Protein AF-A0A7Y0X4U7-F1 (afdb_monomer)

Structure (mmCIF, N/CA/C/O backbone):
data_AF-A0A7Y0X4U7-F1
#
_entry.id   AF-A0A7Y0X4U7-F1
#
loop_
_atom_site.group_PDB
_atom_site.id
_atom_site.type_symbol
_atom_site.label_atom_id
_atom_site.label_alt_id
_atom_site.label_comp_id
_atom_site.label_asym_id
_atom_site.label_entity_id
_atom_site.label_seq_id
_atom_site.pdbx_PDB_ins_code
_atom_site.Cartn_x
_atom_site.Cartn_y
_atom_site.Cartn_z
_atom_site.occupancy
_atom_site.B_iso_or_equiv
_atom_site.auth_seq_id
_atom_site.auth_comp_id
_atom_site.auth_asym_id
_atom_site.auth_atom_id
_atom_site.pdbx_PDB_model_num
ATOM 1 N N . MET A 1 1 ? 8.158 -9.239 -20.011 1.00 87.75 1 MET A N 1
ATOM 2 C CA . MET A 1 1 ? 6.674 -9.311 -19.8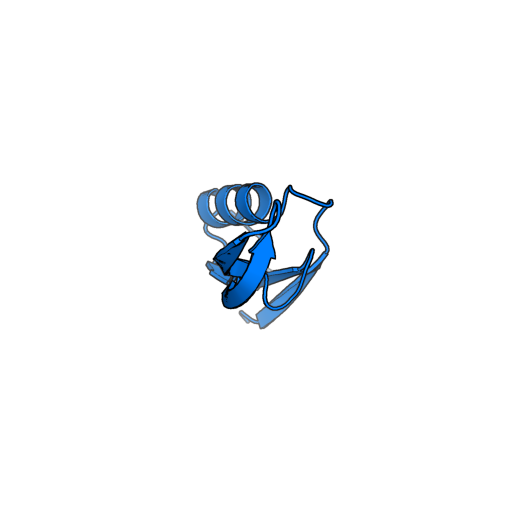75 1.00 87.75 1 MET A CA 1
ATOM 3 C C . MET A 1 1 ? 6.272 -8.679 -18.552 1.00 87.75 1 MET A C 1
ATOM 5 O O . MET A 1 1 ? 6.869 -9.038 -17.541 1.00 87.75 1 ME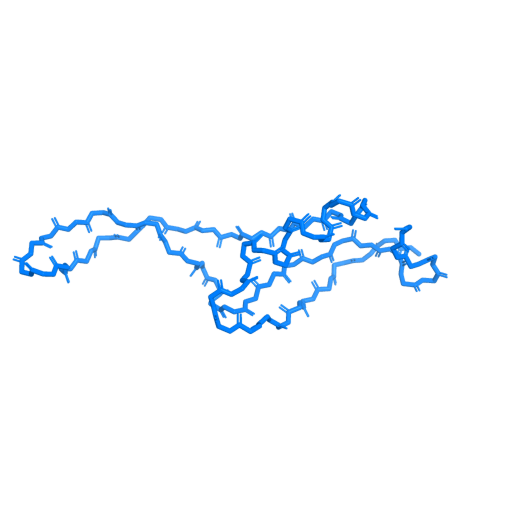T A O 1
ATOM 9 N N . LYS A 1 2 ? 5.235 -7.830 -18.519 1.00 90.38 2 LYS A N 1
ATOM 10 C CA . LYS A 1 2 ? 4.746 -7.255 -17.255 1.00 90.38 2 LYS A CA 1
ATOM 11 C C . LYS A 1 2 ? 4.204 -8.333 -16.306 1.00 90.38 2 LYS A C 1
ATOM 13 O O . LYS A 1 2 ? 3.445 -9.213 -16.721 1.00 90.38 2 LYS A O 1
ATOM 18 N N . ARG A 1 3 ? 4.585 -8.252 -15.031 1.00 94.88 3 ARG A N 1
ATOM 19 C CA . ARG A 1 3 ? 4.166 -9.168 -13.957 1.00 94.88 3 ARG A CA 1
ATOM 20 C C . ARG A 1 3 ? 3.836 -8.383 -12.695 1.00 94.88 3 ARG A C 1
ATOM 22 O O . ARG A 1 3 ? 4.295 -7.259 -12.520 1.00 94.88 3 ARG A O 1
ATOM 29 N N . TRP A 1 4 ? 3.033 -8.992 -11.828 1.00 95.81 4 TRP A N 1
ATOM 30 C CA . TRP A 1 4 ? 2.747 -8.453 -10.504 1.00 95.81 4 TRP A CA 1
ATOM 31 C C . TRP A 1 4 ? 3.844 -8.848 -9.520 1.00 95.81 4 TRP A C 1
ATOM 33 O O . TRP A 1 4 ? 4.217 -10.017 -9.424 1.00 95.81 4 TRP A O 1
ATOM 43 N N . TYR A 1 5 ? 4.311 -7.864 -8.765 1.00 95.00 5 TYR A N 1
ATOM 44 C CA . TYR A 1 5 ? 5.286 -7.999 -7.696 1.00 95.00 5 TYR A CA 1
ATOM 45 C C . TYR A 1 5 ? 4.688 -7.479 -6.396 1.00 95.00 5 TYR A C 1
ATOM 47 O O . TYR A 1 5 ? 3.886 -6.545 -6.397 1.00 95.00 5 TYR A O 1
ATOM 55 N N . LEU A 1 6 ? 5.097 -8.079 -5.282 1.00 96.06 6 LEU A N 1
ATOM 56 C CA . LEU A 1 6 ? 4.697 -7.655 -3.949 1.00 96.06 6 LEU A CA 1
ATOM 57 C C . LEU A 1 6 ? 5.855 -6.900 -3.296 1.00 96.06 6 LEU A C 1
ATOM 59 O O . LEU A 1 6 ? 6.935 -7.458 -3.105 1.00 96.06 6 LEU A O 1
ATOM 63 N N . LEU A 1 7 ? 5.630 -5.635 -2.955 1.00 94.88 7 LEU A N 1
ATOM 64 C CA . LEU A 1 7 ? 6.622 -4.771 -2.325 1.00 94.88 7 LEU A CA 1
ATOM 65 C C . LEU A 1 7 ? 6.313 -4.623 -0.842 1.00 94.88 7 LEU A C 1
ATOM 67 O O . LEU A 1 7 ? 5.197 -4.255 -0.479 1.00 94.88 7 LEU A O 1
ATOM 71 N N . TYR A 1 8 ? 7.310 -4.862 0.009 1.00 95.56 8 TYR A N 1
ATOM 72 C CA . TYR A 1 8 ? 7.229 -4.507 1.422 1.00 95.56 8 TYR A CA 1
ATOM 73 C C . TYR A 1 8 ? 7.674 -3.056 1.623 1.00 95.56 8 TYR A C 1
ATOM 75 O O . TYR A 1 8 ? 8.784 -2.666 1.258 1.00 95.56 8 TYR A O 1
ATOM 83 N N . CYS A 1 9 ? 6.811 -2.251 2.228 1.00 94.38 9 CYS A N 1
ATOM 84 C CA . CYS A 1 9 ? 7.041 -0.842 2.505 1.00 94.38 9 CYS A CA 1
ATOM 85 C C . CYS A 1 9 ? 7.328 -0.616 3.989 1.00 94.38 9 CYS A C 1
ATOM 87 O O . CYS A 1 9 ? 6.826 -1.316 4.871 1.00 94.38 9 CYS A O 1
ATOM 89 N N . LYS A 1 10 ? 8.084 0.446 4.284 1.00 91.94 10 LYS A N 1
ATOM 90 C CA . LYS A 1 10 ? 8.229 0.932 5.659 1.00 91.94 10 LYS A CA 1
ATOM 91 C C . LYS A 1 10 ? 6.851 1.295 6.226 1.00 91.94 10 LYS A C 1
ATOM 93 O O . LYS A 1 10 ? 5.979 1.792 5.512 1.00 91.94 10 LYS A O 1
ATOM 98 N N . ARG A 1 11 ? 6.661 1.044 7.522 1.00 88.69 11 ARG A N 1
ATOM 99 C CA . ARG A 1 11 ? 5.395 1.295 8.222 1.00 88.69 11 ARG A CA 1
ATOM 100 C C . ARG A 1 11 ? 4.974 2.762 8.060 1.00 88.69 11 ARG A C 1
ATOM 102 O O . ARG A 1 11 ? 5.718 3.646 8.462 1.00 88.69 11 ARG A O 1
ATOM 109 N N . GLY A 1 12 ? 3.782 2.995 7.512 1.00 86.62 12 GLY A N 1
ATOM 110 C CA . GLY A 1 12 ? 3.216 4.332 7.288 1.00 86.62 12 GLY A CA 1
ATOM 111 C C . GLY A 1 12 ? 3.610 4.977 5.954 1.00 86.62 12 GLY A C 1
ATOM 112 O O . GLY A 1 12 ? 2.999 5.964 5.562 1.00 86.62 12 GLY A O 1
ATOM 113 N N . GLU A 1 13 ? 4.569 4.406 5.221 1.00 93.50 13 GLU A N 1
ATOM 114 C CA . GLU A 1 13 ? 5.062 4.960 3.954 1.00 93.50 13 GLU A CA 1
ATOM 115 C C . GLU A 1 13 ? 4.395 4.319 2.722 1.00 93.50 13 GLU A C 1
ATOM 117 O O . GLU A 1 13 ? 4.815 4.587 1.602 1.00 93.50 13 GLU A O 1
ATOM 122 N N . GLN A 1 14 ? 3.369 3.471 2.880 1.00 92.12 14 GLN A N 1
ATOM 123 C CA . GLN A 1 14 ? 2.742 2.734 1.767 1.00 92.12 14 GLN A CA 1
ATOM 124 C C . GLN A 1 14 ? 2.130 3.678 0.721 1.00 92.12 14 GLN A C 1
ATOM 126 O O . GLN A 1 14 ? 2.380 3.531 -0.473 1.00 92.12 14 GLN A O 1
ATOM 131 N N . VAL A 1 15 ? 1.374 4.686 1.171 1.00 92.06 15 VAL A N 1
ATOM 132 C CA . VAL A 1 15 ? 0.737 5.682 0.289 1.00 92.06 15 VAL A CA 1
ATOM 133 C C . VAL A 1 15 ? 1.794 6.498 -0.454 1.00 92.06 15 VAL A C 1
ATOM 135 O O . VAL A 1 15 ? 1.680 6.727 -1.656 1.00 92.06 15 VAL A O 1
ATOM 138 N N . ARG A 1 16 ? 2.871 6.880 0.244 1.00 95.00 16 ARG A N 1
ATOM 139 C CA . ARG A 1 16 ? 4.007 7.571 -0.367 1.00 95.00 16 ARG A CA 1
ATOM 140 C C . ARG A 1 16 ? 4.702 6.681 -1.397 1.00 95.00 16 ARG A C 1
ATOM 142 O O . ARG A 1 16 ? 4.976 7.149 -2.493 1.00 95.00 16 ARG A O 1
ATOM 149 N N . ALA A 1 17 ? 4.973 5.419 -1.072 1.00 93.56 17 ALA A N 1
ATOM 150 C CA . ALA A 1 17 ? 5.614 4.475 -1.984 1.00 93.56 17 ALA A CA 1
ATOM 151 C C . ALA A 1 17 ? 4.784 4.275 -3.259 1.00 93.56 17 ALA A C 1
ATOM 153 O O . ALA A 1 17 ? 5.337 4.378 -4.349 1.00 93.56 17 ALA A O 1
ATOM 154 N N . LYS A 1 18 ? 3.461 4.092 -3.125 1.00 94.38 18 LYS A N 1
ATOM 155 C CA . LYS A 1 18 ? 2.525 4.050 -4.258 1.00 94.38 18 LYS A CA 1
ATOM 156 C C . LYS A 1 18 ? 2.665 5.295 -5.135 1.00 94.38 18 LYS A C 1
ATOM 158 O O . LYS A 1 18 ? 2.929 5.159 -6.321 1.00 94.38 18 LYS A O 1
ATOM 163 N N . GLN A 1 19 ? 2.574 6.491 -4.549 1.00 95.81 19 GLN A N 1
ATOM 164 C CA . GLN A 1 19 ? 2.681 7.742 -5.307 1.00 95.81 19 GLN A CA 1
ATOM 165 C C . GLN A 1 19 ? 4.031 7.883 -6.028 1.00 95.81 19 GLN A C 1
ATOM 167 O O . GLN A 1 19 ? 4.082 8.313 -7.175 1.00 95.81 19 GLN A O 1
ATOM 172 N N . HIS A 1 20 ? 5.136 7.531 -5.363 1.00 94.56 20 HIS A N 1
ATOM 173 C CA . HIS A 1 20 ? 6.479 7.599 -5.952 1.00 94.56 20 HIS A CA 1
ATOM 174 C C . HIS A 1 20 ? 6.646 6.637 -7.129 1.00 94.56 20 HIS A C 1
ATOM 176 O O . HIS A 1 20 ? 7.279 7.002 -8.117 1.00 94.56 20 HIS A O 1
ATOM 182 N N . LEU A 1 21 ? 6.089 5.431 -7.031 1.00 93.12 21 LEU A N 1
ATOM 183 C CA . LEU A 1 21 ? 6.122 4.431 -8.099 1.00 93.12 21 LEU A CA 1
ATOM 184 C C . LEU A 1 21 ? 5.214 4.827 -9.272 1.00 93.12 21 LEU A C 1
ATOM 186 O O . LEU A 1 21 ? 5.640 4.760 -10.421 1.00 93.12 21 LEU A O 1
ATOM 190 N N . GLU A 1 22 ? 4.010 5.327 -8.992 1.00 94.19 22 GLU A N 1
ATOM 191 C CA . GLU A 1 22 ? 3.089 5.833 -10.019 1.00 94.19 22 GLU A CA 1
ATOM 192 C C . GLU A 1 22 ? 3.700 7.007 -10.799 1.00 94.19 22 GLU A C 1
ATOM 194 O O . GLU A 1 22 ? 3.563 7.071 -12.019 1.00 94.19 22 GLU A O 1
ATOM 199 N N . ASN A 1 23 ? 4.458 7.884 -10.132 1.00 94.62 23 ASN A N 1
ATOM 200 C CA . ASN A 1 23 ? 5.185 8.975 -10.789 1.00 94.62 23 ASN A CA 1
ATOM 201 C C . ASN A 1 23 ? 6.304 8.490 -11.739 1.00 94.62 23 ASN A C 1
ATOM 203 O O . ASN A 1 23 ? 6.667 9.227 -12.650 1.00 94.62 23 ASN A O 1
ATOM 207 N N . GLN A 1 24 ? 6.835 7.276 -11.546 1.00 91.44 24 GLN A N 1
ATOM 208 C CA . GLN A 1 24 ? 7.809 6.608 -12.433 1.00 91.44 24 GLN A CA 1
ATOM 209 C C . GLN A 1 24 ? 7.120 5.757 -13.522 1.00 91.44 24 GLN A C 1
ATOM 211 O O . GLN A 1 24 ? 7.748 4.965 -14.223 1.00 91.44 24 GLN A O 1
ATOM 216 N N . GLY A 1 25 ? 5.791 5.864 -13.645 1.00 91.62 25 GLY A N 1
ATOM 217 C CA . GLY A 1 25 ? 5.004 5.082 -14.599 1.00 91.62 25 GLY A CA 1
ATOM 218 C C . GLY A 1 25 ? 4.802 3.617 -14.198 1.00 91.62 25 GLY A C 1
ATOM 219 O O . GLY A 1 25 ? 4.400 2.810 -15.037 1.00 91.62 25 GLY A O 1
ATOM 220 N N . VAL A 1 26 ? 5.059 3.256 -12.935 1.00 93.62 26 VAL A N 1
ATOM 221 C CA . VAL A 1 26 ? 4.775 1.915 -12.412 1.00 93.62 26 VAL A CA 1
ATOM 222 C C . VAL A 1 26 ? 3.334 1.850 -11.930 1.00 93.62 26 VAL A C 1
ATOM 224 O O . VAL A 1 26 ? 2.939 2.534 -10.986 1.00 93.62 26 VAL A O 1
ATOM 227 N N . GLU A 1 27 ? 2.554 0.968 -12.544 1.00 94.06 27 GLU A N 1
ATOM 228 C CA . GLU A 1 27 ? 1.189 0.685 -12.113 1.00 94.06 27 GLU A CA 1
ATOM 229 C C . GLU A 1 27 ? 1.211 0.036 -10.722 1.00 94.06 27 GLU A C 1
ATOM 231 O O . GLU A 1 27 ? 1.862 -0.990 -10.513 1.00 94.06 27 GLU A O 1
ATOM 236 N N . CYS A 1 28 ? 0.512 0.636 -9.757 1.00 95.75 28 CYS A N 1
ATOM 237 C CA . CYS A 1 28 ? 0.508 0.184 -8.370 1.00 95.75 28 CYS A CA 1
ATOM 238 C C . CYS A 1 28 ? -0.909 -0.064 -7.861 1.00 95.75 28 CYS A C 1
ATOM 240 O O . CYS A 1 28 ? -1.835 0.694 -8.137 1.00 95.75 28 CYS A O 1
ATOM 242 N N . PHE A 1 29 ? -1.067 -1.097 -7.039 1.00 95.56 29 PHE A N 1
ATOM 243 C CA . PHE A 1 29 ? -2.323 -1.425 -6.385 1.00 95.56 29 PHE A CA 1
ATOM 244 C C . PHE A 1 29 ? -2.129 -1.540 -4.871 1.00 95.56 29 PHE A C 1
ATOM 246 O O . PHE A 1 29 ? -1.294 -2.297 -4.373 1.00 95.56 29 PHE A O 1
ATOM 253 N N . TYR A 1 30 ? -2.909 -0.755 -4.133 1.00 95.25 30 TYR A N 1
ATOM 254 C CA . TYR A 1 30 ? -2.916 -0.707 -2.674 1.00 95.25 30 TYR A CA 1
ATOM 255 C C . TYR A 1 30 ? -4.359 -0.901 -2.197 1.00 95.25 30 TYR A C 1
ATOM 257 O O . TYR A 1 30 ? -5.104 0.076 -2.109 1.00 95.25 30 TYR A O 1
ATOM 265 N N . PRO A 1 31 ? -4.792 -2.155 -1.976 1.00 95.31 31 PRO A N 1
ATOM 266 C CA . PRO A 1 31 ? -6.163 -2.438 -1.586 1.00 95.31 31 PRO A CA 1
ATOM 267 C C . PRO A 1 31 ? -6.429 -1.986 -0.150 1.00 95.31 31 PRO A C 1
ATOM 269 O O . PRO A 1 31 ? -5.700 -2.342 0.783 1.00 95.31 31 PRO A O 1
ATOM 272 N N . THR A 1 32 ? -7.521 -1.254 0.020 1.00 95.25 32 THR A N 1
ATOM 273 C CA . THR A 1 32 ? -8.067 -0.839 1.308 1.00 95.25 32 THR A CA 1
ATOM 274 C C . THR A 1 32 ? -9.436 -1.471 1.540 1.00 95.25 32 THR A C 1
ATOM 276 O O . THR A 1 32 ? -10.115 -1.901 0.606 1.00 95.25 32 THR A O 1
ATOM 279 N N . VAL A 1 33 ? -9.824 -1.581 2.807 1.00 96.31 33 VAL A N 1
ATOM 280 C CA . VAL A 1 33 ? -11.117 -2.122 3.231 1.00 96.31 33 VAL A CA 1
ATOM 281 C C . VAL A 1 33 ? -11.709 -1.246 4.331 1.00 96.31 33 VAL A C 1
ATOM 283 O O . VAL A 1 33 ? -10.988 -0.763 5.206 1.00 96.31 33 VAL A O 1
ATOM 286 N N . GLU A 1 34 ? -13.024 -1.033 4.289 1.00 97.31 34 GLU A N 1
ATOM 287 C CA . GLU A 1 34 ? -13.751 -0.373 5.374 1.00 97.31 34 GLU A CA 1
ATOM 288 C C . GLU A 1 34 ? -14.012 -1.379 6.501 1.00 97.31 34 GLU A C 1
ATOM 290 O O . GLU A 1 34 ? -14.609 -2.436 6.287 1.00 97.31 34 GLU A O 1
ATOM 295 N N . VAL A 1 35 ? -13.581 -1.040 7.713 1.00 96.00 35 VAL A N 1
ATOM 296 C CA . VAL A 1 35 ? -13.801 -1.836 8.922 1.00 96.00 35 VAL A CA 1
ATOM 297 C C . VAL A 1 35 ? -14.481 -0.996 9.995 1.00 96.00 35 VAL A C 1
ATOM 299 O O . VAL A 1 35 ? -14.147 0.169 10.214 1.00 96.00 35 VAL A O 1
ATOM 302 N N . GLU A 1 36 ? -15.436 -1.594 10.706 1.00 97.06 36 GLU A N 1
ATOM 303 C CA . GLU A 1 36 ? -15.989 -0.998 11.920 1.00 97.06 36 GLU A CA 1
ATOM 304 C C . GLU A 1 36 ? -15.142 -1.388 13.126 1.00 97.06 36 GLU A C 1
ATOM 306 O O . GLU A 1 36 ? -15.000 -2.566 13.455 1.00 97.06 36 GLU A O 1
ATOM 311 N N . LYS A 1 37 ? -14.604 -0.391 13.831 1.00 95.06 37 LYS A N 1
ATOM 312 C CA . LYS A 1 37 ? -13.864 -0.623 15.073 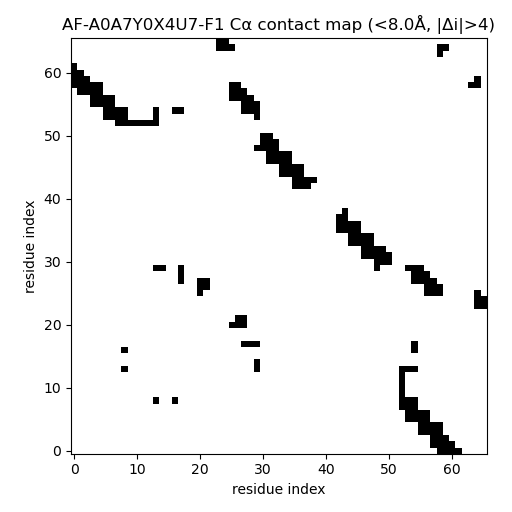1.00 95.06 37 LYS A CA 1
ATOM 313 C C . LYS A 1 37 ? -14.098 0.485 16.091 1.00 95.06 37 LYS A C 1
ATOM 315 O O . LYS A 1 37 ? -14.599 1.563 15.776 1.00 95.06 37 LYS A O 1
ATOM 320 N N . ILE A 1 38 ? -13.742 0.219 17.344 1.00 95.94 38 ILE A N 1
ATOM 321 C CA . ILE A 1 38 ? -13.825 1.219 18.411 1.00 95.94 38 ILE A CA 1
ATOM 322 C C . ILE A 1 38 ? -12.529 2.032 18.420 1.00 95.94 38 ILE A C 1
ATOM 324 O O . ILE A 1 38 ? -11.466 1.521 18.766 1.00 95.94 38 ILE A O 1
ATOM 328 N N . LEU A 1 39 ? -12.620 3.314 18.073 1.00 93.38 39 LEU A N 1
ATOM 329 C CA . LEU A 1 39 ? -11.532 4.283 18.175 1.00 93.38 39 LEU A CA 1
ATOM 330 C C . LEU A 1 39 ? -11.892 5.347 19.201 1.00 93.38 39 LEU A C 1
ATOM 332 O O . LEU A 1 39 ? -12.959 5.955 19.132 1.00 93.38 39 LEU A O 1
ATOM 336 N N . ARG A 1 40 ? -10.994 5.577 20.169 1.00 9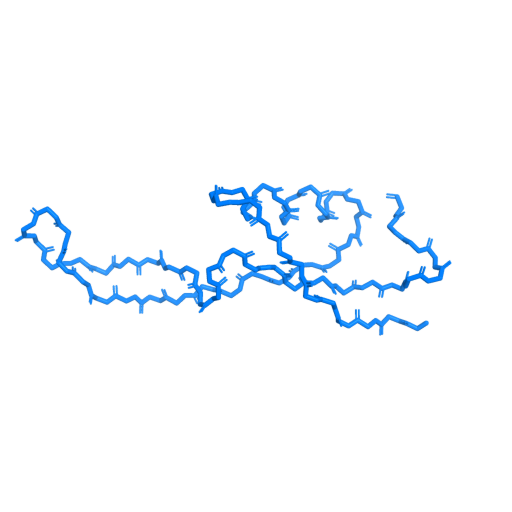3.12 40 ARG A N 1
ATOM 337 C CA . ARG A 1 40 ? -11.181 6.583 21.233 1.00 93.12 40 ARG A CA 1
ATOM 338 C C . ARG A 1 40 ? -12.560 6.465 21.917 1.00 93.12 40 ARG A C 1
ATOM 340 O O . ARG A 1 40 ? -13.234 7.462 22.152 1.00 93.12 40 ARG A O 1
ATOM 347 N N . GLY A 1 41 ? -12.995 5.228 22.178 1.00 95.38 41 GLY A N 1
ATOM 348 C CA . GLY A 1 41 ? -14.261 4.918 22.852 1.00 95.38 41 GLY A CA 1
ATOM 349 C C . GLY A 1 41 ? -15.528 5.012 21.990 1.00 95.38 41 GLY A C 1
ATOM 350 O O . GLY A 1 41 ? -16.615 4.791 22.512 1.00 95.38 41 GLY A O 1
ATOM 351 N N . LYS A 1 42 ? -15.429 5.310 20.688 1.00 95.88 42 LYS A N 1
ATOM 352 C CA . LYS A 1 42 ? -16.584 5.394 19.775 1.00 95.88 42 LYS A CA 1
ATOM 353 C C . LYS A 1 42 ? -16.457 4.371 18.646 1.00 95.88 42 LYS A C 1
ATOM 355 O O . LYS A 1 42 ? -15.364 4.189 18.116 1.00 95.88 42 LYS A O 1
ATOM 360 N N . ARG A 1 43 ? -17.561 3.718 18.261 1.00 96.75 43 ARG A N 1
ATOM 361 C CA . ARG A 1 43 ? -17.608 2.896 17.037 1.00 96.75 43 ARG A CA 1
ATOM 362 C C . ARG A 1 43 ? -17.505 3.811 15.825 1.00 96.75 43 ARG A C 1
ATOM 364 O O . ARG A 1 43 ? -18.259 4.775 15.721 1.00 96.75 43 ARG A O 1
ATOM 371 N N . GLN A 1 44 ? -16.547 3.528 14.957 1.00 97.19 44 GLN A N 1
ATOM 372 C CA . GLN A 1 44 ? -16.273 4.296 13.752 1.00 97.19 44 GLN A CA 1
ATOM 373 C C . GLN A 1 44 ? -15.972 3.329 12.612 1.00 97.19 44 GLN A C 1
ATOM 375 O O . GLN A 1 44 ? -15.299 2.316 12.813 1.00 97.19 44 GLN A O 1
ATOM 380 N N . LYS A 1 45 ? -16.465 3.671 11.424 1.00 96.94 45 LYS A N 1
ATOM 381 C CA . LYS A 1 45 ? -16.024 3.079 10.166 1.00 96.94 45 LY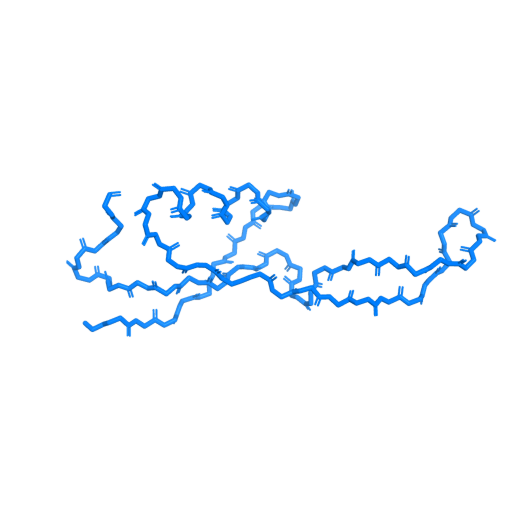S A CA 1
ATOM 382 C C . LYS A 1 45 ? -14.717 3.742 9.776 1.00 96.94 45 LYS A C 1
ATOM 384 O O . LYS A 1 45 ? -14.653 4.970 9.715 1.00 96.94 45 LYS A O 1
ATOM 389 N N . VAL A 1 46 ? -13.679 2.948 9.575 1.00 95.44 46 VAL A N 1
ATOM 390 C CA . VAL A 1 46 ? -12.384 3.436 9.113 1.00 95.44 46 VAL A CA 1
ATOM 391 C C . VAL A 1 46 ? -11.902 2.617 7.939 1.00 95.44 46 VAL A C 1
ATOM 393 O O . VAL A 1 46 ? -12.163 1.422 7.850 1.00 95.44 46 VAL A O 1
ATOM 396 N N . GLU A 1 47 ? -11.176 3.278 7.053 1.00 95.06 47 GLU A N 1
ATOM 397 C CA . GLU A 1 47 ? -10.491 2.625 5.955 1.00 95.06 47 GLU A CA 1
ATOM 398 C C . GLU A 1 47 ? -9.104 2.170 6.415 1.00 95.06 47 GLU A C 1
ATOM 400 O O . GLU A 1 47 ? -8.324 2.951 6.970 1.00 95.06 47 GLU A O 1
ATOM 405 N N . GLU A 1 48 ? -8.799 0.894 6.203 1.00 93.56 48 GLU A N 1
ATOM 406 C CA . GLU A 1 48 ? -7.523 0.291 6.574 1.00 93.56 48 GLU A CA 1
ATOM 407 C C . GLU A 1 48 ? -6.894 -0.471 5.407 1.00 93.56 48 GLU A C 1
ATOM 409 O O . GLU A 1 48 ? -7.609 -0.958 4.528 1.00 93.56 48 GLU A O 1
ATOM 414 N N . PRO A 1 49 ? -5.554 -0.598 5.380 1.00 94.06 49 PRO A N 1
ATOM 415 C CA . PRO A 1 49 ? -4.893 -1.446 4.401 1.00 94.06 49 PRO A CA 1
ATOM 416 C C . PRO A 1 49 ? -5.357 -2.895 4.555 1.00 94.06 49 PRO A C 1
ATOM 418 O O . PRO A 1 49 ? -5.226 -3.467 5.637 1.00 94.06 49 PRO A O 1
ATOM 421 N N . LEU A 1 50 ? -5.802 -3.515 3.458 1.00 95.38 50 LEU A N 1
ATOM 422 C CA . LEU A 1 50 ? -6.139 -4.941 3.450 1.00 95.38 50 LEU A CA 1
ATOM 423 C C . LEU A 1 50 ? -4.894 -5.806 3.719 1.00 95.38 50 LEU A C 1
ATOM 425 O O . LEU A 1 50 ? -4.970 -6.820 4.407 1.00 95.38 50 LEU A O 1
ATOM 429 N N . PHE A 1 51 ? -3.735 -5.362 3.221 1.00 94.06 51 PHE A N 1
ATOM 430 C CA . PHE A 1 51 ? -2.428 -5.964 3.484 1.00 94.06 51 PHE A CA 1
ATOM 431 C C . PHE A 1 51 ? -1.474 -4.905 4.056 1.00 94.06 51 PHE A C 1
ATOM 433 O O . PHE A 1 51 ? -0.835 -4.162 3.303 1.00 94.06 51 PHE A O 1
ATOM 440 N N . PRO A 1 52 ? -1.368 -4.789 5.392 1.00 92.88 52 PRO A N 1
ATOM 441 C CA . PRO A 1 52 ? -0.510 -3.795 6.020 1.00 92.88 52 PRO A CA 1
ATOM 442 C C . PRO A 1 52 ? 0.942 -3.911 5.556 1.00 92.88 52 PRO A C 1
ATOM 444 O O . PRO A 1 52 ? 1.519 -4.993 5.546 1.00 92.88 52 PRO A O 1
ATOM 447 N N . CYS A 1 53 ? 1.534 -2.766 5.211 1.00 94.62 53 CYS A N 1
ATOM 448 C CA . C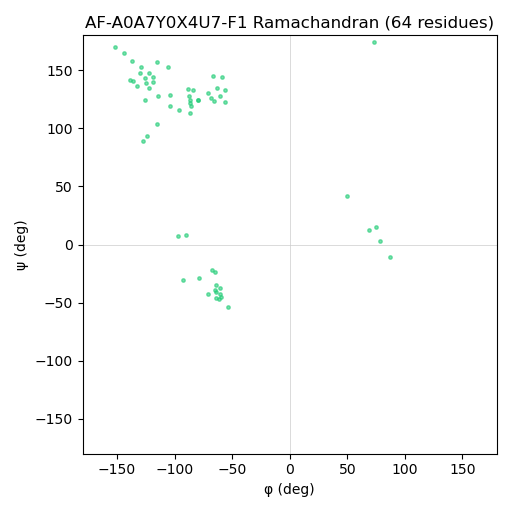YS A 1 53 ? 2.928 -2.653 4.748 1.00 94.62 53 CYS A CA 1
ATOM 449 C C . CYS A 1 53 ? 3.211 -3.269 3.374 1.00 94.62 53 CYS A C 1
ATOM 451 O O . CYS A 1 53 ? 4.378 -3.348 3.010 1.00 94.62 53 CYS A O 1
ATOM 453 N N . TYR A 1 54 ? 2.188 -3.620 2.593 1.00 95.69 54 TYR A N 1
ATOM 454 C CA . TYR A 1 54 ? 2.376 -4.133 1.241 1.00 95.69 54 TYR A CA 1
ATOM 455 C C . TYR A 1 54 ? 1.730 -3.254 0.173 1.00 95.69 54 TYR A C 1
ATOM 457 O O . TYR A 1 54 ? 0.658 -2.684 0.375 1.00 95.69 54 TYR A O 1
ATOM 465 N N . VAL A 1 55 ? 2.394 -3.173 -0.980 1.00 96.31 55 VAL A N 1
ATOM 466 C CA . VAL A 1 55 ? 1.881 -2.574 -2.219 1.00 96.31 55 VAL A CA 1
ATOM 467 C C . VAL A 1 55 ? 2.170 -3.546 -3.358 1.00 96.31 55 VAL A C 1
ATOM 469 O O . VAL A 1 55 ? 3.258 -4.116 -3.434 1.00 96.31 55 VAL A O 1
ATOM 472 N N . PHE A 1 56 ? 1.199 -3.748 -4.241 1.00 96.81 56 PHE A N 1
ATOM 473 C CA . PHE A 1 56 ? 1.385 -4.525 -5.460 1.00 96.81 56 PHE A CA 1
ATOM 474 C C . PHE A 1 56 ? 1.883 -3.602 -6.571 1.00 96.81 56 PHE A C 1
ATOM 476 O O . PHE A 1 56 ? 1.321 -2.527 -6.758 1.00 96.81 56 PHE A O 1
ATOM 483 N N . ALA A 1 57 ? 2.904 -4.016 -7.314 1.00 95.38 57 ALA A N 1
ATOM 484 C CA . ALA A 1 57 ? 3.455 -3.269 -8.441 1.00 95.38 57 ALA A CA 1
ATOM 485 C C . ALA A 1 57 ? 3.402 -4.115 -9.716 1.00 95.38 57 ALA A C 1
ATOM 487 O O . ALA A 1 57 ? 3.772 -5.289 -9.694 1.00 95.38 57 ALA A O 1
ATOM 488 N N . TYR A 1 58 ? 2.961 -3.523 -10.820 1.00 95.06 58 TYR A N 1
ATOM 489 C CA . TYR A 1 58 ? 2.849 -4.167 -12.121 1.00 95.06 58 TYR A CA 1
ATOM 490 C C . TYR A 1 58 ? 3.799 -3.506 -13.115 1.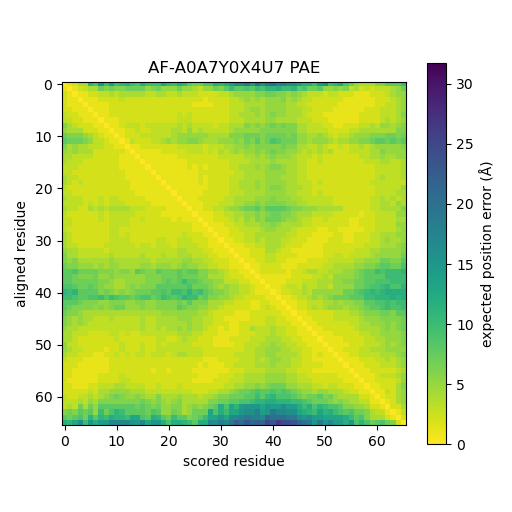00 95.06 58 TYR A C 1
ATOM 492 O O . TYR A 1 58 ? 3.559 -2.404 -13.606 1.00 95.06 58 TYR A O 1
ATOM 500 N N . PHE A 1 59 ? 4.912 -4.180 -13.398 1.00 93.25 59 PHE A N 1
ATOM 501 C CA . PHE A 1 59 ? 5.930 -3.682 -14.321 1.00 93.25 59 PHE A CA 1
ATOM 502 C C . PHE A 1 59 ? 6.694 -4.830 -14.980 1.00 93.25 59 PHE A C 1
ATOM 504 O O . PHE A 1 59 ? 6.524 -6.002 -14.632 1.00 93.25 59 PHE A O 1
ATOM 511 N N . ASP A 1 60 ? 7.499 -4.493 -15.984 1.00 93.25 60 ASP A N 1
ATOM 512 C CA . ASP A 1 60 ? 8.418 -5.424 -16.629 1.00 93.25 60 ASP A CA 1
ATOM 513 C C . ASP A 1 60 ? 9.807 -5.278 -16.002 1.00 93.25 60 ASP A C 1
ATOM 515 O O . ASP A 1 60 ? 10.419 -4.216 -16.100 1.00 93.25 60 ASP A O 1
ATOM 519 N N . TYR A 1 61 ? 10.309 -6.320 -15.339 1.00 87.75 61 TYR A N 1
ATOM 520 C CA . TYR A 1 61 ? 11.596 -6.245 -14.639 1.00 87.75 61 TYR A CA 1
ATOM 521 C C . TYR A 1 61 ? 12.793 -6.100 -15.589 1.00 87.75 61 TYR A C 1
ATOM 523 O O . TYR A 1 61 ? 13.846 -5.643 -15.155 1.00 87.75 61 TYR A O 1
ATOM 531 N N . GLU A 1 62 ? 12.645 -6.490 -16.859 1.00 89.94 62 GLU A N 1
ATOM 532 C CA . GLU A 1 62 ? 13.717 -6.395 -17.859 1.00 89.94 62 GLU A CA 1
ATOM 533 C C . GLU A 1 62 ? 13.880 -4.972 -18.397 1.00 89.94 62 GLU A C 1
ATOM 535 O O . GLU A 1 62 ? 14.979 -4.587 -18.783 1.00 89.94 62 GLU A O 1
ATOM 540 N N . GLN A 1 63 ? 12.797 -4.189 -18.406 1.00 85.38 63 GLN A N 1
ATOM 541 C CA . GLN A 1 63 ? 12.819 -2.776 -18.802 1.00 85.38 63 GLN A CA 1
ATOM 542 C C . GLN A 1 63 ? 13.020 -1.858 -17.593 1.00 85.38 63 GLN A C 1
ATOM 544 O O . GLN A 1 63 ? 13.655 -0.816 -17.714 1.00 85.38 63 GLN A O 1
ATOM 549 N N . GLY A 1 64 ? 12.533 -2.275 -16.421 1.00 74.12 64 GLY A N 1
ATOM 550 C CA . GLY A 1 64 ? 12.560 -1.471 -15.207 1.00 74.12 64 GLY A CA 1
ATOM 551 C C . GLY A 1 64 ? 11.539 -0.323 -15.225 1.00 74.12 64 GLY A C 1
ATOM 552 O O . GLY A 1 64 ? 10.824 -0.126 -16.210 1.00 74.12 64 GLY A O 1
ATOM 553 N N . PRO A 1 65 ? 11.407 0.402 -14.103 1.00 72.00 65 PRO A N 1
ATOM 554 C CA . PRO A 1 65 ? 10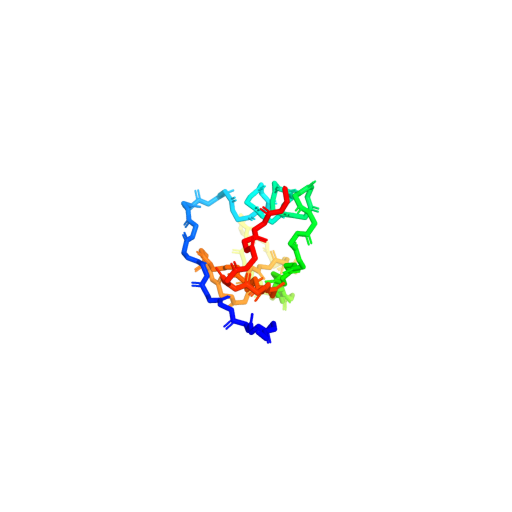.689 1.674 -14.069 1.00 72.00 65 PRO A CA 1
ATOM 555 C C . PRO A 1 65 ? 11.434 2.738 -14.896 1.00 72.00 65 PRO A C 1
ATOM 557 O O . PRO A 1 65 ? 12.665 2.727 -14.924 1.00 72.00 65 PRO A O 1
ATOM 560 N N . ASN A 1 66 ? 10.686 3.630 -15.556 1.00 60.09 66 ASN A N 1
ATOM 561 C CA . ASN A 1 66 ? 11.245 4.760 -16.313 1.00 60.09 66 ASN A CA 1
ATOM 562 C C . ASN A 1 66 ? 11.703 5.897 -15.393 1.00 60.09 66 ASN A C 1
ATOM 564 O O . ASN A 1 66 ? 11.032 6.136 -14.362 1.00 60.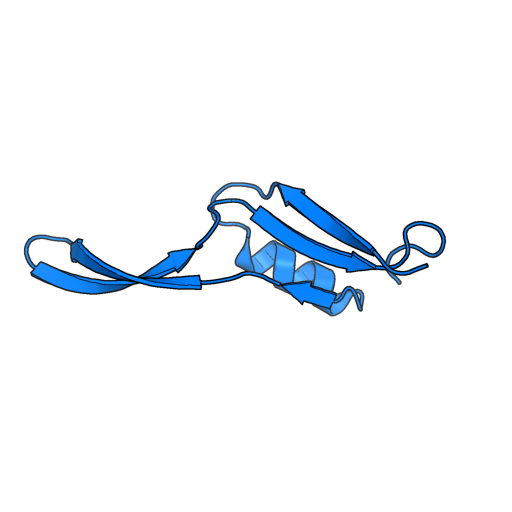09 66 ASN A O 1
#

InterPro domains:
  IPR006645 NusG-like, N-terminal [PF02357] (2-62)
  IPR006645 NusG-like, N-terminal [SM00738] (1-66)
  IPR036735 NusG, N-terminal domain superfamily [G3DSA:3.30.70.940] (1-65)
  IPR036735 NusG, N-terminal domain superfamily [SSF82679] (1-63)

Nearest PDB structures (foldseek):
  5ond-assembly1_A  TM=8.823E-01  e=3.563E-08  Escherichia coli
  5ond-assembly2_B  TM=8.744E-01  e=6.874E-08  Escherichia coli
  8pim-assembly1_P  TM=8.330E-01  e=5.628E-07  Escherichia coli
  8pfj-assembly1_P  TM=8.331E-01  e=6.418E-07  Escherichia coli
  8pfg-assembly1_P  TM=9.219E-01  e=1.837E-06  Escherichia coli

Solvent-accessible surface area (backbone atoms only — not comparable to full-atom values): 3980 Å² total; per-residue (Å²): 117,74,44,82,42,83,42,83,39,59,85,89,39,44,69,58,51,45,53,58,38,44,74,31,72,30,48,63,49,72,62,65,42,81,43,82,43,76,56,98,90,36,83,40,80,42,80,40,62,72,50,78,42,48,40,39,37,45,46,28,82,90,76,49,74,104

Mean predicted aligned error: 3.92 Å

pLDDT: mean 92.87, std 5.98, range [60.09, 97.31]

Foldseek 3Di:
DKDKDKDFADAPCQVVVCVVLVVLVKDKDFDWDWDFDQDPNDTDTDIDTPDGRIMITIDDPVVDGD

Radius of gyration: 14.78 Å; Cα contacts (8 Å, |Δi|>4): 110; chains: 1; bounding box: 31×18×43 Å

Secondary structure (DSSP, 8-state):
--EEEEEE--TT-HHHHHHHHHHTT-EEE--EEEEEEEETTEEEEEEEESSTTEEEEEE-TTT---

Organism: Vibrio parahaemolyticus (NCBI:txid670)

Sequence (66 aa):
MKRWYLLYCKRGEQVRAKQHLENQGVECFYPTVEVEKILRGKRQKVEEPLFPCYVFAYFDYEQGPN